Protein AF-A0A399ZBE6-F1 (afdb_monomer_lite)

pLDDT: mean 91.86, std 10.5, range [50.56, 98.5]

Foldseek 3Di:
DDDDDCPVVCVPPVDDDPADPVRVVVVVVVVCVVCVVVVVVVVVD

Structure (mmCIF, N/CA/C/O backbone):
data_AF-A0A399ZBE6-F1
#
_entry.id   AF-A0A399ZBE6-F1
#
loop_
_atom_site.group_PDB
_atom_site.id
_atom_site.type_symbol
_atom_site.label_atom_id
_atom_site.label_alt_id
_atom_site.label_comp_id
_atom_site.label_asym_id
_atom_site.label_entity_id
_atom_site.label_seq_id
_atom_site.pdbx_PDB_ins_code
_atom_site.Cartn_x
_atom_site.Cartn_y
_atom_site.Cartn_z
_atom_site.occupancy
_atom_site.B_iso_or_equiv
_atom_site.auth_seq_id
_atom_site.auth_comp_id
_atom_site.auth_asym_id
_atom_site.auth_atom_id
_atom_site.pdbx_PDB_model_num
ATOM 1 N N . ARG A 1 1 ? 16.917 -6.272 5.174 1.00 64.44 1 ARG A N 1
ATOM 2 C CA . ARG A 1 1 ? 15.491 -5.944 4.904 1.00 64.44 1 ARG A CA 1
ATOM 3 C C . ARG A 1 1 ? 14.950 -7.006 3.949 1.00 64.44 1 ARG A C 1
ATOM 5 O O . ARG A 1 1 ? 15.614 -7.247 2.954 1.00 64.44 1 ARG A O 1
ATOM 12 N N . ARG A 1 2 ? 13.840 -7.691 4.264 1.00 77.75 2 ARG A N 1
ATOM 13 C CA . ARG A 1 2 ? 13.219 -8.690 3.369 1.00 77.75 2 ARG A CA 1
ATOM 14 C C . ARG A 1 2 ? 12.232 -7.960 2.454 1.00 77.75 2 ARG A C 1
ATOM 16 O O . ARG A 1 2 ? 11.232 -7.457 2.952 1.00 77.75 2 ARG A O 1
ATOM 23 N N . GLY A 1 3 ? 12.554 -7.835 1.171 1.00 84.44 3 GLY A N 1
ATOM 24 C CA . GLY A 1 3 ? 11.662 -7.295 0.143 1.00 84.44 3 GLY A CA 1
ATOM 25 C C . GLY A 1 3 ? 11.363 -8.375 -0.888 1.00 84.44 3 GLY A C 1
ATOM 26 O O . GLY A 1 3 ? 12.215 -9.224 -1.140 1.00 84.44 3 GLY A O 1
ATOM 27 N N . LEU A 1 4 ? 10.154 -8.364 -1.445 1.00 89.25 4 LEU A N 1
ATOM 28 C CA . LEU A 1 4 ? 9.821 -9.214 -2.584 1.00 89.25 4 LEU A CA 1
ATOM 29 C C . LEU A 1 4 ? 10.527 -8.668 -3.827 1.00 89.25 4 LEU A C 1
ATOM 31 O O . LEU A 1 4 ? 10.437 -7.472 -4.106 1.00 89.25 4 LEU A O 1
ATOM 35 N N . ASP A 1 5 ? 11.204 -9.539 -4.571 1.00 93.75 5 ASP A N 1
ATOM 36 C CA . ASP A 1 5 ? 11.648 -9.205 -5.920 1.00 93.75 5 ASP A CA 1
ATOM 37 C C . ASP A 1 5 ? 10.444 -9.271 -6.868 1.00 93.75 5 ASP A C 1
ATOM 39 O O . ASP A 1 5 ? 9.811 -10.314 -7.035 1.00 93.75 5 ASP A O 1
ATOM 43 N N . VAL A 1 6 ? 10.114 -8.129 -7.465 1.00 94.44 6 VAL A N 1
ATOM 44 C CA . VAL A 1 6 ? 8.973 -7.961 -8.374 1.00 94.44 6 VAL A CA 1
ATOM 45 C C . VAL A 1 6 ? 9.403 -7.837 -9.837 1.00 94.44 6 VAL A C 1
ATOM 47 O O . VAL A 1 6 ? 8.574 -7.551 -10.702 1.00 94.44 6 VAL A O 1
ATOM 50 N N . THR A 1 7 ? 10.683 -8.078 -10.139 1.00 96.00 7 THR A N 1
ATOM 51 C CA . THR A 1 7 ? 11.257 -7.920 -11.483 1.00 96.00 7 THR A CA 1
ATOM 52 C C . THR A 1 7 ? 10.522 -8.775 -12.511 1.00 96.00 7 THR A C 1
ATOM 54 O O . THR A 1 7 ? 10.064 -8.249 -13.524 1.00 96.00 7 THR A O 1
ATOM 57 N N . ARG A 1 8 ? 10.270 -10.053 -12.199 1.00 96.75 8 ARG A N 1
ATOM 58 C CA . ARG A 1 8 ? 9.543 -10.975 -13.088 1.00 96.75 8 ARG A CA 1
ATOM 59 C C . ARG A 1 8 ? 8.119 -10.506 -13.404 1.00 96.75 8 ARG A C 1
ATOM 61 O O . ARG A 1 8 ? 7.656 -10.667 -14.528 1.00 96.75 8 ARG A O 1
ATOM 68 N N . ALA A 1 9 ? 7.416 -9.935 -12.426 1.00 97.19 9 ALA A N 1
ATOM 69 C CA . ALA A 1 9 ? 6.056 -9.437 -12.633 1.00 97.19 9 ALA A CA 1
ATOM 70 C C . ALA A 1 9 ? 6.044 -8.203 -13.549 1.00 97.19 9 ALA A C 1
ATOM 72 O O . ALA A 1 9 ? 5.178 -8.075 -14.415 1.00 97.19 9 ALA A O 1
ATOM 73 N N . ARG A 1 10 ? 7.040 -7.326 -13.400 1.00 97.00 10 ARG A N 1
ATOM 74 C CA . ARG A 1 10 ? 7.227 -6.170 -14.276 1.00 97.00 10 ARG A CA 1
ATOM 75 C C . ARG A 1 10 ? 7.558 -6.585 -15.710 1.00 97.00 10 ARG A C 1
ATOM 77 O O . ARG A 1 10 ? 6.979 -6.033 -16.634 1.00 97.00 10 ARG A O 1
ATOM 84 N N . GLU A 1 11 ? 8.453 -7.550 -15.898 1.00 98.06 11 GLU A N 1
ATOM 85 C CA . GLU A 1 11 ? 8.892 -7.992 -17.231 1.00 98.06 11 GLU A CA 1
ATOM 86 C C . GLU A 1 11 ? 7.805 -8.745 -17.999 1.00 98.06 11 GLU A C 1
ATOM 88 O O . GLU A 1 11 ? 7.610 -8.497 -19.185 1.00 98.06 11 GLU A O 1
ATOM 93 N N . LEU A 1 12 ? 7.077 -9.644 -17.330 1.00 98.06 12 LEU A N 1
ATOM 94 C CA . LEU A 1 12 ? 6.076 -10.484 -17.995 1.00 98.06 12 LEU A CA 1
ATOM 95 C C . LEU A 1 12 ? 4.717 -9.801 -18.145 1.00 98.06 12 LEU A C 1
ATOM 97 O O . LEU A 1 12 ? 3.971 -10.125 -19.065 1.00 98.06 12 LEU A O 1
ATOM 101 N N . PHE A 1 13 ? 4.378 -8.884 -17.236 1.00 97.19 13 PHE A N 1
ATOM 102 C CA . PHE A 1 13 ? 3.024 -8.332 -17.144 1.00 97.19 13 PHE A CA 1
ATOM 103 C C . PHE A 1 13 ? 2.980 -6.802 -17.121 1.00 97.19 13 PHE A C 1
ATOM 105 O O . PHE A 1 13 ? 1.902 -6.235 -16.963 1.00 97.19 13 PHE A O 1
ATOM 112 N N . GLY A 1 14 ? 4.125 -6.113 -17.216 1.00 96.94 14 GLY A N 1
ATOM 113 C CA . GLY A 1 14 ? 4.185 -4.656 -17.050 1.00 96.94 14 GLY A CA 1
ATOM 114 C C . GLY A 1 14 ? 3.743 -4.193 -15.657 1.00 96.94 14 GLY A C 1
ATOM 115 O O . GLY A 1 14 ? 3.422 -3.023 -15.457 1.00 96.94 14 GLY A O 1
ATOM 116 N N . TRP A 1 15 ? 3.676 -5.108 -14.688 1.00 96.69 15 TRP A N 1
ATOM 117 C CA . TRP A 1 15 ? 3.056 -4.837 -13.401 1.00 96.69 15 TRP A CA 1
ATOM 118 C C . TRP A 1 15 ? 3.994 -4.074 -12.462 1.00 96.69 15 TRP A C 1
ATOM 120 O O . TRP A 1 15 ? 5.184 -4.373 -12.350 1.00 96.69 15 TRP A O 1
ATOM 130 N N . SER A 1 16 ? 3.429 -3.118 -11.726 1.00 95.25 16 SER A N 1
ATOM 131 C CA . SER A 1 16 ? 4.079 -2.469 -10.587 1.00 95.25 16 SER A CA 1
ATOM 132 C C . SER A 1 16 ? 3.051 -2.075 -9.525 1.00 95.25 16 SER A C 1
ATOM 134 O O . SER A 1 16 ? 1.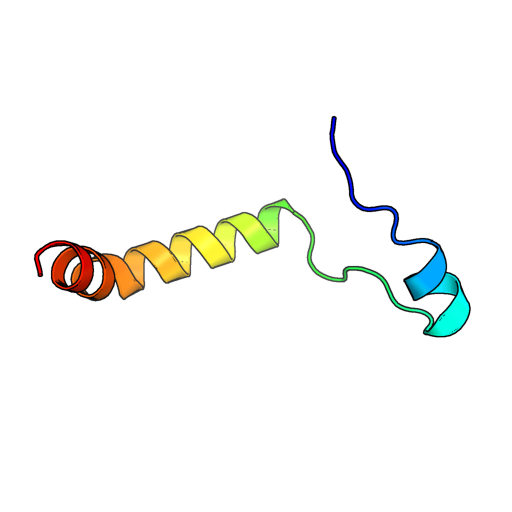874 -1.858 -9.829 1.00 95.25 16 SER A O 1
ATOM 136 N N . ALA A 1 17 ? 3.486 -1.982 -8.266 1.00 94.75 17 ALA A N 1
ATOM 137 C CA . ALA A 1 17 ? 2.637 -1.508 -7.179 1.00 94.75 17 ALA A CA 1
ATOM 138 C C . ALA A 1 17 ? 2.283 -0.027 -7.392 1.00 94.75 17 ALA A C 1
ATOM 140 O O . ALA A 1 17 ? 3.168 0.821 -7.443 1.00 94.75 1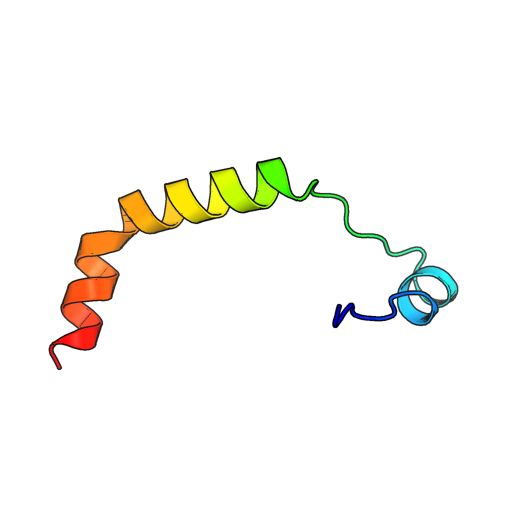7 ALA A O 1
ATOM 141 N N . GLN A 1 18 ? 0.988 0.270 -7.508 1.00 96.31 18 GLN A N 1
ATOM 142 C CA . GLN A 1 18 ? 0.496 1.627 -7.787 1.00 96.31 18 GLN A CA 1
ATOM 143 C C . GLN A 1 18 ? 0.217 2.444 -6.523 1.00 96.31 18 GLN A C 1
ATOM 145 O O . GLN A 1 18 ? 0.104 3.663 -6.582 1.00 96.31 18 GLN A O 1
ATOM 150 N N . VAL A 1 19 ? 0.063 1.778 -5.377 1.00 96.38 19 VAL A N 1
ATOM 151 C CA . VAL A 1 19 ? -0.283 2.433 -4.114 1.00 96.38 19 VAL A CA 1
ATOM 152 C C . VAL A 1 19 ? 1.003 2.734 -3.343 1.00 96.38 19 VAL A C 1
ATOM 154 O O . VAL A 1 19 ? 1.720 1.792 -2.994 1.00 96.38 19 VAL A O 1
ATOM 157 N N . PRO A 1 20 ? 1.304 4.012 -3.045 1.00 96.69 20 PRO A N 1
ATOM 158 C CA . PRO A 1 20 ? 2.418 4.370 -2.178 1.00 96.69 20 PRO A CA 1
ATOM 159 C C . PRO A 1 20 ? 2.262 3.771 -0.779 1.00 96.69 20 PRO A C 1
ATOM 161 O O . PRO A 1 20 ? 1.147 3.588 -0.287 1.00 96.69 20 PRO A O 1
ATOM 164 N N . PHE A 1 21 ? 3.384 3.515 -0.108 1.0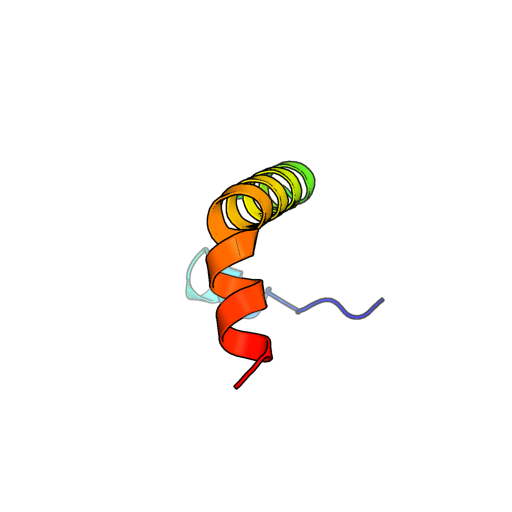0 93.69 21 PHE A N 1
ATOM 165 C CA . PHE A 1 21 ? 3.385 2.887 1.214 1.00 93.69 21 PHE A CA 1
ATOM 166 C C . PHE A 1 21 ? 2.532 3.650 2.239 1.00 93.69 21 PHE A C 1
ATOM 168 O O . PHE A 1 21 ? 1.692 3.045 2.902 1.00 93.69 21 PHE A O 1
ATOM 175 N N . GLU A 1 22 ? 2.709 4.970 2.336 1.00 97.88 22 GLU A N 1
ATOM 176 C CA . GLU A 1 22 ? 1.982 5.809 3.298 1.00 97.88 22 GLU A CA 1
ATOM 177 C C . GLU A 1 22 ? 0.467 5.753 3.083 1.00 97.88 22 GLU A C 1
ATOM 179 O O . GLU A 1 22 ? -0.293 5.579 4.036 1.00 97.88 22 GLU A O 1
ATOM 184 N N . GLU A 1 23 ? 0.028 5.806 1.826 1.00 98.31 23 GLU A N 1
ATOM 185 C CA . GLU A 1 23 ? -1.390 5.725 1.485 1.00 98.31 23 GLU A CA 1
ATOM 186 C C . GLU A 1 23 ? -1.965 4.337 1.795 1.00 98.31 23 GLU A C 1
ATOM 188 O O . GLU A 1 23 ? -3.043 4.216 2.380 1.00 98.31 23 GLU A O 1
ATOM 193 N N . GLY A 1 24 ? -1.223 3.272 1.475 1.00 97.88 24 GLY A N 1
ATOM 194 C CA . GLY A 1 24 ? -1.606 1.907 1.839 1.00 97.88 24 GLY A CA 1
ATOM 195 C C . GLY A 1 24 ? -1.754 1.728 3.353 1.00 97.88 24 GLY A C 1
ATOM 196 O O . GLY A 1 24 ? -2.740 1.151 3.820 1.00 97.88 24 GLY A O 1
ATOM 197 N N . MET A 1 25 ? -0.817 2.276 4.130 1.00 98.31 25 MET A N 1
ATOM 198 C CA . MET A 1 25 ? -0.855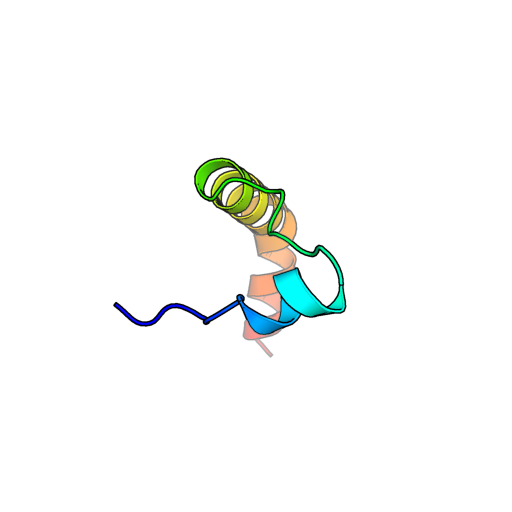 2.249 5.594 1.00 98.31 25 MET A CA 1
ATOM 199 C C . MET A 1 25 ? -2.054 3.018 6.153 1.00 98.31 25 MET A C 1
ATOM 201 O O . MET A 1 25 ? -2.771 2.490 7.006 1.00 98.31 25 MET A O 1
ATOM 205 N N . ARG A 1 26 ? -2.318 4.228 5.644 1.00 98.50 26 ARG A N 1
ATOM 206 C CA . ARG A 1 26 ? -3.464 5.053 6.053 1.00 98.50 26 ARG A CA 1
ATOM 207 C C . ARG A 1 26 ? -4.785 4.314 5.837 1.00 98.50 26 ARG A C 1
ATOM 209 O O . ARG A 1 26 ? -5.559 4.170 6.783 1.00 98.50 26 ARG A O 1
ATOM 216 N N . ARG A 1 27 ? -4.999 3.775 4.630 1.00 98.25 27 ARG A N 1
ATOM 217 C CA . ARG A 1 27 ? -6.202 2.999 4.273 1.00 98.25 27 ARG A CA 1
ATOM 218 C C . ARG A 1 27 ? -6.369 1.757 5.147 1.00 98.25 27 ARG A C 1
ATOM 220 O O . ARG A 1 27 ? -7.480 1.428 5.550 1.00 98.25 27 ARG A O 1
ATOM 227 N N . THR A 1 28 ? -5.263 1.086 5.467 1.00 98.00 28 THR A N 1
ATOM 228 C CA . THR A 1 28 ? -5.274 -0.101 6.333 1.00 98.00 28 THR A CA 1
ATOM 229 C C . THR A 1 28 ? -5.701 0.249 7.760 1.00 98.00 28 THR A C 1
ATOM 231 O O . THR A 1 28 ? -6.538 -0.443 8.339 1.00 98.00 28 THR A O 1
ATOM 234 N N . ILE A 1 29 ? -5.166 1.336 8.326 1.00 98.06 29 ILE A N 1
ATOM 235 C CA . ILE A 1 29 ? -5.534 1.810 9.668 1.00 98.06 29 ILE A CA 1
ATOM 236 C C . ILE A 1 29 ? -7.013 2.202 9.721 1.00 98.06 29 ILE A C 1
ATOM 238 O O . ILE A 1 29 ? -7.701 1.870 10.685 1.00 98.06 29 ILE A O 1
ATOM 242 N N . GLU A 1 30 ? -7.493 2.913 8.704 1.00 98.50 30 GLU A N 1
ATOM 243 C CA . GLU A 1 30 ? -8.882 3.362 8.604 1.00 98.50 30 GLU A CA 1
ATOM 244 C C . GLU A 1 30 ? -9.845 2.170 8.585 1.00 98.50 30 GLU A C 1
ATOM 246 O O . GLU A 1 30 ? -10.691 2.049 9.473 1.00 98.50 30 GLU A O 1
ATOM 251 N N . TRP A 1 31 ? -9.600 1.203 7.696 1.00 98.00 31 TRP A N 1
ATOM 252 C CA . TRP A 1 31 ? -10.357 -0.046 7.657 1.00 98.00 31 TRP A CA 1
ATOM 253 C C . TRP A 1 31 ? -10.336 -0.781 9.003 1.00 98.00 31 TRP A C 1
ATOM 255 O O . TRP A 1 31 ? -11.375 -1.250 9.472 1.00 98.00 31 TRP A O 1
ATOM 265 N N . PHE A 1 32 ? -9.173 -0.877 9.660 1.00 97.38 32 PHE A N 1
ATOM 266 C CA . PHE A 1 32 ? -9.070 -1.556 10.952 1.00 97.38 32 PHE A CA 1
ATOM 267 C C . PHE A 1 32 ? -9.926 -0.873 12.023 1.00 97.38 32 PHE A C 1
ATOM 269 O O . PHE A 1 32 ? -10.635 -1.556 12.759 1.00 97.38 32 PHE A O 1
ATOM 276 N N . LYS A 1 33 ? -9.908 0.466 12.093 1.00 96.94 33 LYS A N 1
ATOM 277 C CA . LYS A 1 33 ? -10.728 1.233 13.045 1.00 96.94 33 LYS A CA 1
ATOM 278 C C . LYS A 1 33 ? -12.219 0.971 12.841 1.00 96.94 33 LYS A C 1
ATOM 280 O O . LYS A 1 33 ? -12.919 0.723 13.819 1.00 96.94 33 LYS A O 1
ATOM 285 N N . GLU A 1 34 ? -12.680 0.962 11.593 1.00 97.69 34 GLU A N 1
ATOM 286 C CA . GLU A 1 34 ? -14.079 0.683 11.238 1.00 97.69 34 GLU A CA 1
ATOM 287 C C . GLU A 1 34 ? -14.497 -0.756 11.567 1.00 97.69 34 GLU A C 1
ATOM 289 O O . GLU A 1 34 ? -15.637 -1.022 11.939 1.00 97.69 34 GLU A O 1
ATOM 294 N N . ASN A 1 35 ? -13.565 -1.703 11.454 1.00 97.12 35 ASN A N 1
ATOM 295 C CA . ASN A 1 35 ? -13.837 -3.131 11.609 1.00 97.12 35 ASN A CA 1
ATOM 296 C C . ASN A 1 35 ? -13.481 -3.677 12.995 1.00 97.12 35 ASN A C 1
ATOM 298 O O . ASN A 1 35 ? -13.666 -4.872 13.241 1.00 97.12 35 ASN A O 1
ATOM 302 N N . ARG A 1 36 ? -12.992 -2.828 13.902 1.00 94.25 36 ARG A N 1
ATOM 303 C CA . ARG A 1 36 ? -12.402 -3.233 15.181 1.00 94.25 36 ARG A CA 1
ATOM 304 C C . ARG A 1 36 ? -13.312 -4.146 16.000 1.00 94.25 36 ARG A C 1
ATOM 306 O O . ARG A 1 36 ? -12.898 -5.232 16.386 1.00 94.25 36 ARG A O 1
ATOM 313 N N . GLN A 1 37 ? -14.577 -3.761 16.176 1.00 92.81 37 GLN A N 1
ATOM 314 C CA . GLN A 1 37 ? -15.556 -4.540 16.949 1.00 92.81 37 GLN A CA 1
ATOM 315 C C . GLN A 1 37 ? -15.812 -5.932 16.345 1.00 92.81 37 GLN A C 1
ATOM 317 O O . GLN A 1 37 ? -15.955 -6.927 17.059 1.00 92.81 37 GLN A O 1
ATOM 322 N N . ARG A 1 38 ? -15.837 -6.027 15.010 1.00 93.38 38 ARG A N 1
ATOM 323 C CA . ARG A 1 38 ? -15.998 -7.299 14.291 1.00 93.38 38 ARG A CA 1
ATOM 324 C C . ARG A 1 38 ? -14.776 -8.204 14.451 1.00 93.38 38 ARG A C 1
ATOM 326 O O . ARG A 1 38 ? -14.932 -9.418 14.499 1.00 93.38 38 ARG A O 1
ATOM 333 N N . ILE A 1 39 ? -13.574 -7.635 14.491 1.00 91.81 39 ILE A N 1
ATOM 334 C CA . ILE A 1 39 ? -12.329 -8.395 14.661 1.00 91.81 39 ILE A CA 1
ATOM 335 C C . ILE A 1 39 ? -12.236 -8.906 16.104 1.00 91.81 39 ILE A C 1
ATOM 337 O O . ILE A 1 39 ? -12.130 -10.110 16.315 1.00 91.81 39 ILE A O 1
ATOM 341 N N . GLU A 1 40 ? -12.416 -8.023 17.088 1.00 90.31 40 GLU A N 1
ATOM 342 C CA . GLU A 1 40 ? -12.335 -8.365 18.516 1.00 90.31 40 GLU A CA 1
ATOM 343 C C . GLU A 1 40 ? -13.409 -9.384 18.948 1.00 90.31 40 GLU A C 1
ATOM 345 O O . GLU A 1 40 ? -13.180 -10.191 19.848 1.00 90.31 40 GLU A O 1
ATOM 350 N N . SER A 1 41 ? -14.580 -9.396 18.301 1.00 84.38 41 SER A N 1
ATOM 351 C CA . SER A 1 41 ? -15.621 -10.409 18.552 1.00 84.38 41 SER A CA 1
ATOM 352 C C . SER A 1 41 ? -15.325 -11.775 17.924 1.00 84.38 4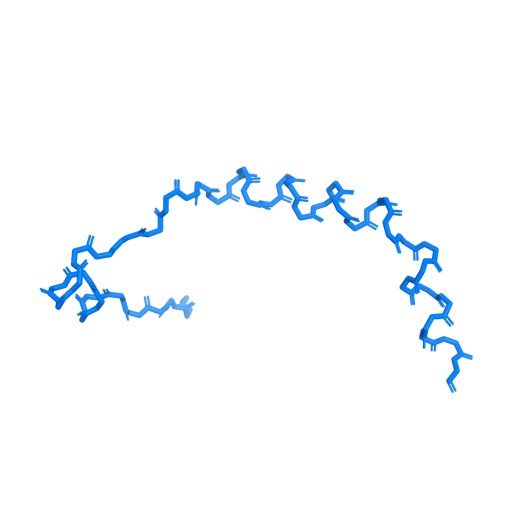1 SER A C 1
ATOM 354 O O . SER A 1 41 ? -15.838 -12.782 18.411 1.00 84.38 41 SER A O 1
ATOM 356 N N . ARG A 1 42 ? -14.499 -11.837 16.870 1.00 77.25 42 ARG A N 1
ATOM 357 C CA . ARG A 1 42 ? -14.052 -13.098 16.251 1.00 77.25 42 ARG A CA 1
ATOM 358 C C . ARG A 1 42 ? -12.929 -13.771 17.032 1.00 77.25 42 ARG A C 1
ATOM 360 O O . ARG A 1 42 ? -12.854 -14.988 17.007 1.00 77.25 42 ARG A O 1
ATOM 367 N N . GLU A 1 43 ? -12.097 -12.997 17.721 1.00 70.81 43 GLU A N 1
ATOM 368 C CA . GLU A 1 43 ? -10.968 -13.509 18.514 1.00 70.81 43 GLU A CA 1
ATOM 369 C C . GLU A 1 43 ? -11.383 -14.073 19.883 1.00 70.81 43 GLU A C 1
ATOM 371 O O . GLU A 1 43 ? -10.616 -14.792 20.513 1.00 70.81 43 GLU A O 1
ATOM 376 N N . ARG A 1 44 ? -12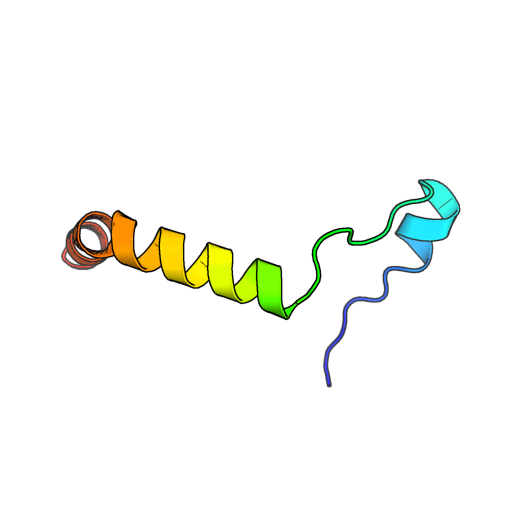.595 -13.756 20.360 1.00 66.31 44 ARG A N 1
ATOM 377 C CA . ARG A 1 44 ? -13.128 -14.225 21.656 1.00 66.31 44 ARG A CA 1
ATOM 378 C C . ARG A 1 44 ? -13.885 -15.562 21.588 1.00 66.31 44 ARG A C 1
ATOM 380 O O . ARG A 1 44 ? -14.466 -15.960 22.596 1.00 66.31 44 ARG A O 1
ATOM 387 N N . LYS A 1 45 ? -13.922 -16.219 20.428 1.00 50.56 45 LYS A N 1
ATOM 388 C CA . LYS A 1 45 ? -14.477 -17.569 20.234 1.00 50.56 45 LYS A CA 1
ATOM 389 C C . LYS A 1 45 ? -13.351 -18.567 20.032 1.00 50.56 45 LYS A C 1
ATOM 391 O O . LYS A 1 45 ? -13.506 -19.689 20.553 1.00 50.56 45 LYS A O 1
#

Sequence (45 aa):
RRGLDVTRARELFGWSAQVPFEEGMRRTIEWFKENRQRIESRERK

Radius of gyration: 16.22 Å; chains: 1; bounding box: 32×23×40 Å

Secondary structure (DSSP, 8-state):
------HHHHHHH-----S-HHHHHHHHHHHHHHHHHHHHHHHT-